Protein AF-A0A158GDB3-F1 (afdb_monomer)

Solvent-accessible surface area (backbone atoms only — not comparable to full-atom values): 8181 Å² total; per-residue (Å²): 125,55,72,68,55,48,50,52,51,50,52,52,53,42,51,51,45,22,71,73,69,77,44,74,64,45,67,48,63,45,78,92,50,57,81,59,100,52,47,65,63,50,39,55,74,70,61,34,50,30,38,42,38,53,65,95,45,72,92,57,68,46,61,42,63,49,73,63,46,73,59,68,85,54,88,93,49,65,64,82,79,27,77,59,75,72,44,80,46,47,74,46,89,36,30,33,49,43,33,50,79,86,78,46,66,58,63,46,51,44,67,42,95,91,44,94,85,46,48,29,77,57,59,65,68,61,54,50,51,52,45,50,65,74,71,110

pLDDT: mean 96.1, std 3.69, range [77.19, 98.56]

Structure (mmCIF, N/CA/C/O backbone):
data_AF-A0A158GDB3-F1
#
_entry.id   AF-A0A158GDB3-F1
#
loop_
_atom_site.group_PDB
_atom_site.id
_atom_site.type_symbol
_atom_site.label_atom_id
_atom_site.label_alt_id
_atom_site.label_comp_id
_atom_site.label_asym_id
_atom_site.label_entity_id
_atom_site.label_seq_id
_atom_site.pdbx_PDB_ins_code
_atom_site.Cartn_x
_atom_site.Cartn_y
_atom_site.Cartn_z
_atom_site.occupancy
_atom_site.B_iso_or_equiv
_atom_site.auth_seq_id
_atom_site.auth_comp_id
_atom_site.auth_asym_id
_atom_site.auth_atom_id
_atom_site.pdbx_PDB_model_num
ATOM 1 N N . MET A 1 1 ? 9.234 8.589 6.721 1.00 82.12 1 MET A N 1
ATOM 2 C CA . MET A 1 1 ? 8.706 9.278 7.918 1.00 82.12 1 MET A CA 1
ATOM 3 C C . MET A 1 1 ? 9.254 8.556 9.135 1.00 82.12 1 MET A C 1
ATOM 5 O O . MET A 1 1 ? 9.571 7.378 9.012 1.00 82.12 1 MET A O 1
ATOM 9 N N . THR A 1 2 ? 9.439 9.236 10.265 1.00 91.81 2 THR A N 1
ATOM 10 C CA . THR A 1 2 ? 9.683 8.535 11.536 1.00 91.81 2 THR A CA 1
ATOM 11 C C . THR A 1 2 ? 8.396 7.848 12.000 1.00 91.81 2 THR A C 1
ATOM 13 O O . THR A 1 2 ? 7.312 8.206 11.541 1.00 91.81 2 THR A O 1
ATOM 16 N N . SER A 1 3 ? 8.498 6.893 12.929 1.00 90.12 3 SER A N 1
ATOM 17 C CA . SER A 1 3 ? 7.315 6.224 13.491 1.00 90.12 3 SER A CA 1
ATOM 18 C C . SER A 1 3 ? 6.324 7.211 14.112 1.00 90.12 3 SER A C 1
ATOM 20 O O . SER A 1 3 ? 5.123 7.074 13.918 1.00 90.12 3 SER A O 1
ATOM 22 N N . GLU A 1 4 ? 6.820 8.226 14.823 1.00 94.62 4 GLU A N 1
ATOM 23 C CA . GLU A 1 4 ? 5.990 9.275 15.428 1.00 94.62 4 GLU A CA 1
ATOM 24 C C . GLU A 1 4 ? 5.270 10.116 14.366 1.00 94.62 4 GLU A C 1
ATOM 26 O O . GLU A 1 4 ? 4.080 10.391 14.490 1.00 94.62 4 GLU A O 1
ATOM 31 N N . GLN A 1 5 ? 5.973 10.492 13.291 1.00 95.44 5 GLN A N 1
ATOM 32 C CA . GLN A 1 5 ? 5.375 11.241 12.184 1.00 95.44 5 GLN A CA 1
ATOM 33 C C . GLN A 1 5 ? 4.280 10.434 11.486 1.00 95.44 5 GLN A C 1
ATOM 35 O O . GLN A 1 5 ? 3.225 10.978 11.173 1.00 95.44 5 GLN A O 1
ATOM 40 N N . GLU A 1 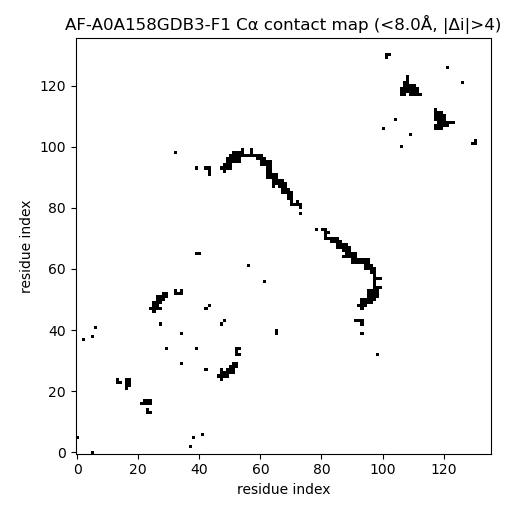6 ? 4.529 9.149 11.234 1.00 95.06 6 GLU A N 1
ATOM 41 C CA . GLU A 1 6 ? 3.559 8.266 10.591 1.00 95.06 6 GLU A CA 1
ATOM 42 C C . GLU A 1 6 ? 2.320 8.053 11.471 1.00 95.06 6 GLU A C 1
ATOM 44 O O . GLU A 1 6 ? 1.196 8.168 10.981 1.00 95.06 6 GLU A O 1
ATOM 49 N N . GLU A 1 7 ? 2.508 7.845 12.779 1.00 95.75 7 GLU A N 1
ATOM 50 C CA . GLU A 1 7 ? 1.405 7.737 13.737 1.00 95.75 7 GLU A CA 1
ATOM 51 C C . GLU A 1 7 ? 0.581 9.031 13.807 1.00 95.75 7 GLU A C 1
ATOM 53 O O . GLU A 1 7 ? -0.647 8.974 13.738 1.00 95.75 7 GLU A O 1
ATOM 58 N N . ALA A 1 8 ? 1.232 10.198 13.861 1.00 97.00 8 ALA A N 1
ATOM 59 C CA . ALA A 1 8 ? 0.547 11.490 13.896 1.00 97.00 8 ALA A CA 1
ATOM 60 C C . ALA A 1 8 ? -0.270 11.759 12.619 1.00 97.00 8 ALA A C 1
ATOM 62 O O . ALA A 1 8 ? -1.390 12.271 12.691 1.00 97.00 8 ALA A O 1
ATOM 63 N N . VAL A 1 9 ? 0.266 11.397 11.446 1.00 96.69 9 VAL A N 1
ATOM 64 C CA . VAL A 1 9 ? -0.463 11.485 10.171 1.00 96.69 9 VAL A CA 1
ATOM 65 C C . VAL A 1 9 ? -1.678 10.560 10.191 1.00 96.69 9 VAL A C 1
ATOM 67 O O . VAL A 1 9 ? -2.779 11.008 9.872 1.00 96.69 9 VAL A O 1
ATOM 70 N N . LEU A 1 10 ? -1.503 9.303 10.609 1.00 96.62 10 LEU A N 1
ATOM 71 C CA . LEU A 1 10 ? -2.589 8.328 10.682 1.00 96.62 10 LEU A CA 1
ATOM 72 C C . LEU A 1 10 ? -3.700 8.787 11.637 1.00 96.62 10 LEU A C 1
ATOM 74 O O . LEU A 1 10 ? -4.876 8.751 11.270 1.00 96.62 10 LEU A O 1
ATOM 78 N N . ASP A 1 11 ? -3.344 9.278 12.824 1.00 97.88 11 ASP A N 1
ATOM 79 C CA . ASP A 1 11 ? -4.307 9.796 13.799 1.00 97.88 11 ASP A CA 1
ATOM 80 C C . ASP A 1 11 ? -5.105 10.969 13.233 1.00 97.88 11 ASP A C 1
ATOM 82 O O . ASP A 1 11 ? -6.339 10.977 13.312 1.00 97.88 11 ASP A O 1
ATOM 86 N N . ARG A 1 12 ? -4.426 11.918 12.578 1.00 98.25 12 ARG A N 1
ATOM 87 C CA . ARG A 1 12 ? -5.091 13.062 11.955 1.00 98.25 12 ARG A CA 1
ATOM 88 C C . ARG A 1 12 ? -6.011 12.639 10.809 1.00 98.25 12 ARG A C 1
ATOM 90 O O . ARG A 1 12 ? -7.120 13.160 10.700 1.00 98.25 12 ARG A O 1
ATOM 97 N N . SER A 1 13 ? -5.592 11.697 9.965 1.00 98.06 13 SER A N 1
ATOM 98 C CA . SER A 1 13 ? -6.425 11.163 8.881 1.00 98.06 13 SER A CA 1
ATOM 99 C C . SER A 1 13 ? -7.68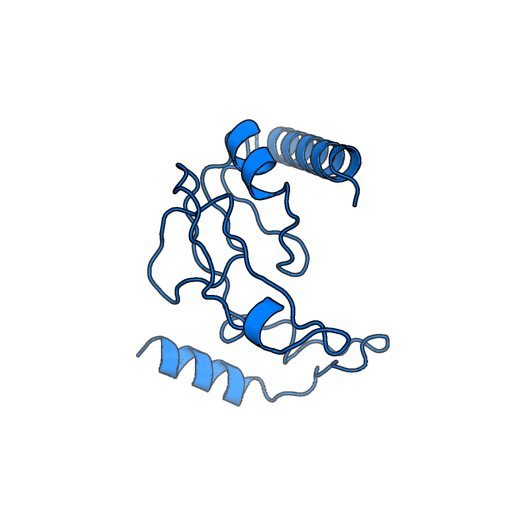6 10.489 9.416 1.00 98.06 13 SER A C 1
ATOM 101 O O . SER A 1 13 ? -8.780 10.720 8.900 1.00 98.06 13 SER A O 1
ATOM 103 N N . ILE A 1 14 ? -7.554 9.698 10.480 1.00 98.25 14 ILE A N 1
ATOM 104 C CA . ILE A 1 14 ? -8.689 9.025 11.103 1.00 98.25 14 ILE A CA 1
ATOM 105 C C . ILE A 1 14 ? -9.658 10.037 11.722 1.00 98.25 14 ILE A C 1
ATOM 107 O O . ILE A 1 14 ? -10.870 9.912 11.528 1.00 98.25 14 ILE A O 1
ATOM 111 N N . GLU A 1 15 ? -9.148 11.047 12.429 1.00 98.44 15 GLU A N 1
ATOM 112 C CA . GLU A 1 15 ? -9.959 12.129 12.993 1.00 98.44 15 GLU A CA 1
ATOM 113 C C . GLU A 1 15 ? -10.775 12.842 11.904 1.00 98.44 15 GLU A C 1
ATOM 115 O O . GLU A 1 15 ? -11.995 12.960 12.023 1.00 98.44 15 GLU A O 1
ATOM 120 N N . LEU A 1 16 ? -10.118 13.249 10.812 1.00 98.56 16 LEU A N 1
ATOM 121 C CA . LEU A 1 16 ? -10.744 13.966 9.700 1.00 98.56 16 LEU A CA 1
ATOM 122 C C . LEU A 1 16 ? -11.853 13.150 9.028 1.00 98.56 16 LEU A C 1
ATOM 124 O O . LEU A 1 16 ? -12.956 13.656 8.821 1.00 98.56 16 LEU A O 1
ATOM 128 N N . VAL A 1 17 ? -11.593 11.876 8.715 1.00 98.31 17 VAL A N 1
ATOM 129 C CA . VAL A 1 17 ? -12.603 11.001 8.095 1.00 98.31 17 VAL A CA 1
ATOM 130 C C . VAL A 1 17 ? -13.770 10.748 9.052 1.00 98.31 17 VAL A C 1
ATOM 132 O O . VAL A 1 17 ? -14.925 10.719 8.620 1.00 98.31 17 VAL A O 1
ATOM 135 N N . THR A 1 18 ? -13.492 10.622 10.353 1.00 98.31 18 THR A N 1
ATOM 136 C CA . THR A 1 18 ? -14.533 10.441 11.373 1.00 98.31 18 THR A CA 1
ATOM 137 C C . THR A 1 18 ? -15.431 11.669 11.480 1.00 98.31 18 THR A C 1
ATOM 139 O O . THR A 1 18 ? -16.650 11.520 11.489 1.00 98.31 18 THR A O 1
ATOM 142 N N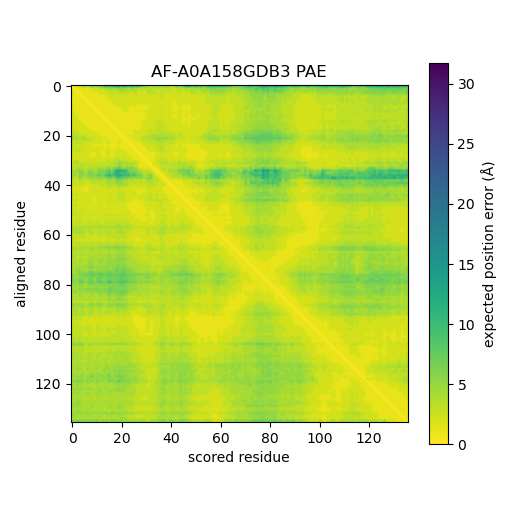 . GLN A 1 19 ? -14.859 12.877 11.507 1.00 98.50 19 GLN A N 1
ATOM 143 C CA . GLN A 1 19 ? -15.625 14.129 11.536 1.00 98.50 19 GLN A CA 1
ATOM 144 C C . GLN A 1 19 ? -16.475 14.312 10.275 1.00 98.50 19 GLN A C 1
ATOM 146 O O . GLN A 1 19 ? -17.628 14.722 10.370 1.00 98.50 19 GLN A O 1
ATOM 151 N N . LEU A 1 20 ? -15.926 13.975 9.104 1.00 98.38 20 LEU A N 1
ATOM 152 C CA . LEU A 1 20 ? -16.622 14.122 7.827 1.00 98.38 20 LEU A CA 1
ATOM 153 C C . LEU A 1 20 ? -17.785 13.133 7.665 1.00 98.38 20 LEU A C 1
ATOM 155 O O . LEU A 1 20 ? -18.858 13.510 7.202 1.00 98.38 20 LEU A O 1
ATOM 159 N N . SER A 1 21 ? -17.564 11.860 7.995 1.00 98.00 21 SER A N 1
ATOM 160 C CA . SER A 1 21 ? -18.508 10.774 7.687 1.00 98.00 21 SER A CA 1
ATOM 161 C C . SER A 1 21 ? -19.367 10.327 8.875 1.00 98.00 21 SER A C 1
ATOM 163 O O . SER A 1 21 ? -20.279 9.516 8.710 1.00 98.00 21 SER A O 1
ATOM 165 N N . GLY A 1 22 ? -19.060 10.803 10.086 1.00 98.12 22 GLY A N 1
ATOM 166 C CA . GLY A 1 22 ? -19.680 10.354 11.335 1.00 98.12 22 GLY A CA 1
ATOM 167 C C . GLY A 1 22 ? -19.269 8.941 11.771 1.00 98.12 22 GLY A C 1
ATOM 168 O O . GLY A 1 22 ? -19.827 8.414 12.733 1.00 98.12 22 GLY A O 1
ATOM 169 N N . ARG A 1 23 ? -18.326 8.294 11.071 1.00 97.69 23 ARG A N 1
ATOM 170 C CA . ARG A 1 23 ? -17.854 6.930 11.358 1.00 97.69 23 ARG A CA 1
ATOM 171 C C . ARG A 1 23 ? -16.340 6.830 11.197 1.00 97.69 23 ARG A C 1
ATOM 173 O O . ARG A 1 23 ? -15.755 7.449 10.316 1.00 97.69 23 ARG A O 1
ATOM 180 N N . ARG A 1 24 ? -15.700 6.006 12.027 1.00 97.56 24 ARG A N 1
ATOM 181 C CA . ARG A 1 24 ? -14.259 5.741 11.916 1.00 97.56 24 ARG A CA 1
ATOM 182 C C . ARG A 1 24 ? -13.961 4.962 10.620 1.00 97.56 24 ARG A C 1
ATOM 184 O O . ARG A 1 24 ? -14.689 4.004 10.338 1.00 97.56 24 ARG A O 1
ATOM 191 N N . PRO A 1 25 ? -12.918 5.320 9.843 1.00 98.00 25 PRO A N 1
ATOM 192 C CA . PRO A 1 25 ? -12.494 4.525 8.695 1.00 98.00 25 PRO A CA 1
ATOM 1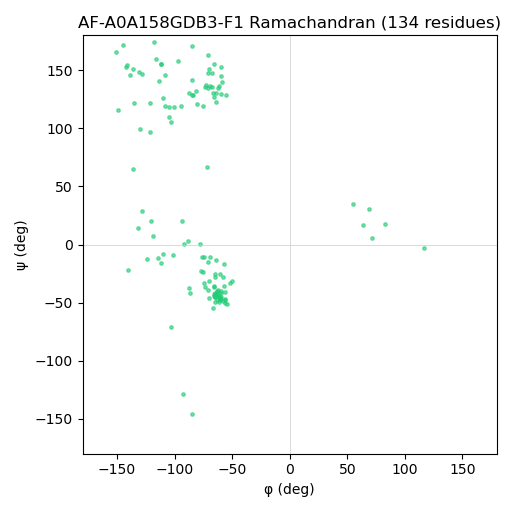93 C C . PRO A 1 25 ? -12.098 3.112 9.129 1.00 98.00 25 PRO A C 1
ATOM 195 O O . PRO A 1 25 ? -11.544 2.910 10.207 1.00 98.00 25 PRO A O 1
ATOM 198 N N . THR A 1 26 ? -12.393 2.138 8.272 1.00 98.00 26 THR A N 1
ATOM 199 C CA . THR A 1 26 ? -12.045 0.723 8.492 1.00 98.00 26 THR A CA 1
ATOM 200 C C . THR A 1 26 ? -10.981 0.213 7.530 1.00 98.00 26 THR A C 1
ATOM 202 O O . THR A 1 26 ? -10.392 -0.825 7.812 1.00 98.00 26 THR A O 1
ATOM 205 N N . GLY A 1 27 ? -10.739 0.939 6.438 1.00 97.81 27 GLY A N 1
ATOM 206 C CA . GLY A 1 27 ? -9.725 0.639 5.437 1.00 97.81 27 GLY A CA 1
ATOM 207 C C . GLY A 1 27 ? -8.602 1.665 5.443 1.00 97.81 27 GLY A C 1
ATOM 208 O O . GLY A 1 27 ? -8.814 2.821 5.825 1.00 97.81 27 GLY A O 1
ATOM 209 N N . TYR A 1 28 ? -7.433 1.241 4.981 1.00 98.12 28 TYR A N 1
ATOM 210 C CA . TYR A 1 28 ? -6.262 2.081 4.767 1.00 98.12 28 TYR A CA 1
ATOM 211 C C . TYR A 1 28 ? -5.608 1.751 3.418 1.00 98.12 28 TYR A C 1
ATOM 213 O O . TYR A 1 28 ? -5.723 0.634 2.928 1.00 98.12 28 TYR A O 1
ATOM 221 N N . VAL A 1 29 ? -4.961 2.751 2.816 1.00 97.88 29 VAL A N 1
ATOM 222 C CA . VAL A 1 29 ? -4.073 2.592 1.658 1.00 97.88 29 VAL A CA 1
ATOM 223 C C . VAL A 1 29 ? -2.831 3.429 1.931 1.00 97.88 29 VAL A C 1
ATOM 225 O O . VAL A 1 29 ? -2.928 4.647 2.121 1.00 97.88 29 VAL A O 1
ATOM 228 N N . ALA A 1 30 ? -1.666 2.793 1.939 1.00 96.50 30 ALA A N 1
ATOM 229 C CA . ALA A 1 30 ? -0.383 3.455 2.072 1.00 96.50 30 ALA A CA 1
ATOM 230 C C . ALA A 1 30 ? -0.139 4.339 0.840 1.00 96.50 30 ALA A C 1
ATOM 232 O O . ALA A 1 30 ? -0.208 3.856 -0.298 1.00 96.50 30 ALA A O 1
ATOM 233 N N . PRO A 1 31 ? 0.170 5.636 1.014 1.00 94.31 31 PRO A N 1
ATOM 234 C CA . PRO A 1 31 ? 0.514 6.493 -0.109 1.00 94.31 31 PRO A CA 1
ATOM 235 C C . PRO A 1 31 ? 1.679 5.897 -0.903 1.00 94.31 31 PRO A C 1
ATOM 237 O O . PRO A 1 31 ? 2.719 5.582 -0.331 1.00 94.31 31 PRO A O 1
ATOM 240 N N . ARG A 1 32 ? 1.506 5.771 -2.227 1.00 91.06 32 ARG A N 1
ATOM 241 C CA . ARG A 1 32 ? 2.476 5.139 -3.145 1.00 91.06 32 ARG A CA 1
ATOM 242 C C . ARG A 1 32 ? 2.726 3.642 -2.886 1.00 91.06 32 ARG A C 1
ATOM 244 O O . ARG A 1 32 ? 3.706 3.130 -3.412 1.00 91.06 32 ARG A O 1
ATOM 251 N N . TRP A 1 33 ? 1.848 2.966 -2.141 1.00 94.12 33 TRP A N 1
ATOM 252 C CA . TRP A 1 33 ? 1.953 1.541 -1.791 1.00 94.12 33 TRP A CA 1
ATOM 253 C C . TRP A 1 33 ? 3.274 1.167 -1.106 1.00 94.12 33 TRP A C 1
ATOM 255 O O . TRP A 1 33 ? 3.814 0.081 -1.295 1.00 94.12 33 TRP A O 1
ATOM 265 N N . GLU A 1 34 ? 3.798 2.082 -0.292 1.00 89.75 34 GLU A N 1
ATOM 266 C CA . GLU A 1 34 ? 5.029 1.875 0.468 1.00 89.75 34 GLU A CA 1
ATOM 267 C C . GLU A 1 34 ? 4.697 1.624 1.939 1.00 89.75 34 GLU A C 1
ATOM 269 O O . GLU A 1 34 ? 4.287 2.534 2.663 1.00 89.75 34 GLU A O 1
ATOM 274 N N . PHE A 1 35 ? 4.904 0.387 2.386 1.00 83.94 35 PHE A N 1
ATOM 275 C CA . PHE A 1 35 ? 4.854 0.032 3.801 1.00 83.94 35 PHE A CA 1
ATOM 276 C C . PHE A 1 35 ? 6.175 0.379 4.487 1.00 83.94 35 PHE A C 1
ATOM 278 O O . PHE A 1 35 ? 7.258 0.026 4.016 1.00 83.94 35 PHE A O 1
ATOM 285 N N . SER A 1 36 ? 6.092 1.036 5.640 1.00 84.06 36 SER A N 1
ATOM 286 C CA . SER A 1 36 ? 7.224 1.154 6.551 1.00 84.06 36 SER A CA 1
ATOM 287 C C . SER A 1 36 ? 7.306 -0.080 7.456 1.00 84.06 36 SER A C 1
ATOM 289 O O . SER A 1 36 ? 6.393 -0.906 7.517 1.00 84.06 36 SER A O 1
ATOM 291 N N . SER A 1 37 ? 8.401 -0.206 8.210 1.00 77.19 37 SER A N 1
ATOM 292 C CA . SER A 1 37 ? 8.544 -1.278 9.202 1.00 77.19 37 SER A CA 1
ATOM 293 C C . SER A 1 37 ? 7.530 -1.188 10.348 1.00 77.19 37 SER A C 1
ATOM 295 O O . SER A 1 37 ? 7.423 -2.142 11.107 1.00 77.19 37 SER A O 1
ATOM 297 N N . VAL A 1 38 ? 6.827 -0.057 10.501 1.00 83.94 38 VAL A N 1
ATOM 298 C CA . VAL A 1 38 ? 5.882 0.186 11.602 1.00 83.94 38 VAL A CA 1
ATOM 299 C C . VAL A 1 38 ? 4.430 0.331 11.143 1.00 83.94 38 VAL A C 1
ATOM 301 O O . VAL A 1 38 ? 3.536 0.287 11.984 1.00 83.94 38 VAL A O 1
ATOM 304 N N . THR A 1 39 ? 4.163 0.469 9.836 1.00 87.62 39 THR A N 1
ATOM 305 C CA . THR A 1 39 ? 2.809 0.727 9.312 1.00 87.62 39 THR A CA 1
ATOM 306 C C . THR A 1 39 ? 1.809 -0.321 9.791 1.00 87.62 39 THR A C 1
ATOM 308 O O . THR A 1 39 ? 0.787 0.037 10.365 1.00 87.62 39 THR A O 1
ATOM 311 N N . ASN A 1 40 ? 2.114 -1.615 9.640 1.00 86.38 40 ASN A N 1
ATOM 312 C CA . ASN A 1 40 ? 1.203 -2.691 10.048 1.00 86.38 40 ASN A CA 1
ATOM 313 C C . ASN A 1 40 ? 0.854 -2.611 11.546 1.00 86.38 40 ASN A C 1
ATOM 315 O O . ASN A 1 40 ? -0.321 -2.594 11.911 1.00 86.38 40 ASN A O 1
ATOM 319 N N . GLU A 1 41 ? 1.865 -2.469 12.407 1.00 86.44 41 GLU A N 1
ATOM 320 C CA . GLU A 1 41 ? 1.665 -2.358 13.856 1.00 86.44 41 GLU A CA 1
ATOM 321 C C . GLU A 1 41 ? 0.790 -1.153 14.215 1.00 86.44 41 GLU A C 1
ATOM 323 O O . GLU A 1 41 ? -0.095 -1.257 15.067 1.00 86.44 41 GLU A O 1
ATOM 328 N N . LEU A 1 42 ? 0.983 -0.021 13.529 1.00 92.31 42 LEU A N 1
ATOM 329 C CA . LEU A 1 42 ? 0.143 1.161 13.696 1.00 92.31 42 LEU A CA 1
ATOM 330 C C . LEU A 1 42 ? -1.299 0.900 13.243 1.00 92.31 42 LEU A C 1
ATOM 332 O O . LEU A 1 42 ? -2.224 1.245 13.974 1.00 92.31 42 LEU A O 1
ATOM 336 N N . LEU A 1 43 ? -1.522 0.262 12.093 1.00 94.44 43 LEU A N 1
ATOM 337 C CA . LEU A 1 43 ? -2.870 -0.049 11.601 1.00 94.44 43 LEU A CA 1
ATOM 338 C C . LEU A 1 43 ? -3.634 -0.955 12.572 1.00 94.44 43 LEU A C 1
ATOM 340 O O . LEU A 1 43 ? -4.774 -0.641 12.933 1.00 94.44 43 LEU A O 1
ATOM 344 N N . VAL A 1 44 ? -2.982 -2.010 13.069 1.00 91.69 44 VAL A N 1
ATOM 345 C CA . VAL A 1 44 ? -3.544 -2.910 14.085 1.00 91.69 44 VAL A CA 1
ATOM 346 C C . VAL A 1 44 ? -3.837 -2.142 15.378 1.00 91.69 44 VAL A C 1
ATOM 348 O O . VAL A 1 44 ? -4.963 -2.175 15.875 1.00 91.69 44 VAL A O 1
ATOM 351 N N . LYS A 1 45 ? -2.873 -1.360 15.889 1.00 92.12 45 LYS A N 1
ATOM 352 C CA . LYS A 1 45 ? -3.028 -0.536 17.105 1.00 92.12 45 LYS A CA 1
ATOM 353 C C . LYS A 1 45 ? -4.192 0.452 16.997 1.00 92.12 45 LYS A C 1
ATOM 355 O O . LYS A 1 45 ? -4.866 0.725 17.989 1.00 92.12 45 LYS A O 1
ATOM 360 N N . LYS A 1 46 ? -4.433 1.011 15.809 1.00 94.69 46 LYS A N 1
ATOM 361 C CA . LYS A 1 46 ? -5.513 1.977 15.554 1.00 94.69 46 LYS A CA 1
ATOM 362 C C . LYS A 1 46 ? -6.838 1.307 15.160 1.00 94.69 46 LYS A C 1
ATOM 364 O O . LYS A 1 46 ? -7.809 2.026 14.907 1.00 94.69 46 LYS A O 1
ATOM 369 N N . GLY A 1 47 ? -6.915 -0.024 15.144 1.00 94.69 47 GLY A N 1
ATOM 370 C CA . GLY A 1 47 ? -8.144 -0.771 14.867 1.00 94.69 47 GLY A CA 1
ATOM 371 C C . GLY A 1 47 ? -8.634 -0.650 13.422 1.00 94.69 47 GLY A C 1
ATOM 372 O O . GLY A 1 47 ? -9.844 -0.667 13.184 1.00 94.69 47 GLY A O 1
ATOM 373 N N . ILE A 1 48 ? -7.716 -0.473 12.467 1.00 97.56 48 ILE A N 1
ATOM 374 C CA . ILE A 1 48 ? -8.021 -0.591 11.038 1.00 97.56 48 ILE A CA 1
ATOM 375 C C . ILE A 1 48 ? -8.273 -2.068 10.726 1.00 97.56 48 ILE A C 1
ATOM 377 O O . ILE A 1 48 ? -7.556 -2.940 11.206 1.00 97.56 48 ILE A O 1
ATOM 381 N N . LYS A 1 49 ? -9.330 -2.351 9.959 1.00 97.88 49 LYS A N 1
ATOM 382 C CA . LYS A 1 49 ? -9.768 -3.723 9.668 1.00 97.88 49 LYS A CA 1
ATOM 383 C C . LYS A 1 49 ? -9.059 -4.313 8.459 1.00 97.88 49 LYS A C 1
ATOM 385 O O . LYS A 1 49 ? -8.788 -5.509 8.454 1.00 97.88 49 LYS A O 1
ATOM 390 N N . TYR A 1 50 ? -8.812 -3.493 7.439 1.00 98.25 50 TYR A N 1
ATOM 391 C CA . TYR A 1 50 ? -8.131 -3.942 6.235 1.00 98.25 50 TYR A CA 1
ATOM 392 C C . TYR A 1 50 ? -7.175 -2.898 5.656 1.00 98.25 50 TYR A C 1
ATOM 394 O O . TYR A 1 50 ? -7.377 -1.692 5.821 1.00 98.25 50 TYR A O 1
ATOM 402 N N . ASP A 1 51 ? -6.159 -3.388 4.957 1.00 98.00 51 ASP A N 1
ATOM 403 C CA . ASP A 1 51 ? -5.255 -2.620 4.103 1.00 98.00 51 ASP A CA 1
ATOM 404 C C . ASP A 1 51 ? -5.461 -2.993 2.623 1.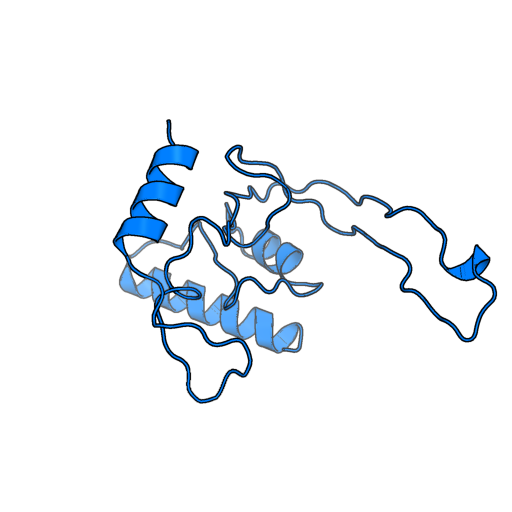00 98.00 51 ASP A C 1
ATOM 406 O O . ASP A 1 51 ? -5.997 -4.059 2.307 1.00 98.00 51 ASP A O 1
ATOM 410 N N . HIS A 1 52 ? -5.111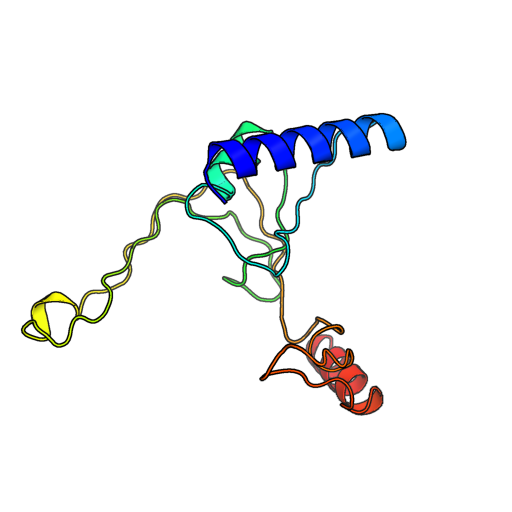 -2.068 1.729 1.00 98.19 52 HIS A N 1
ATOM 411 C CA . HIS A 1 52 ? -5.055 -2.273 0.281 1.00 98.19 52 HIS A CA 1
ATOM 412 C C . HIS A 1 52 ? -3.772 -1.649 -0.284 1.00 98.19 52 HIS A C 1
ATOM 414 O O . HIS A 1 52 ? -3.792 -0.653 -1.016 1.00 98.19 52 HIS A O 1
ATOM 420 N N . SER A 1 53 ? -2.633 -2.205 0.119 1.00 97.50 53 SER A N 1
ATOM 421 C CA . SER A 1 53 ? -1.305 -1.709 -0.261 1.00 97.50 53 SER A CA 1
ATOM 422 C C . SER A 1 53 ? -0.295 -2.814 -0.551 1.00 97.50 53 SER A C 1
ATOM 424 O O . SER A 1 53 ? 0.702 -2.564 -1.229 1.00 97.50 53 SER A O 1
ATOM 426 N N . LEU A 1 54 ? -0.510 -4.021 -0.031 1.00 97.06 54 LEU A N 1
ATOM 427 C CA . LEU A 1 54 ? 0.418 -5.139 -0.122 1.00 97.06 54 LEU A CA 1
ATOM 428 C C . LEU A 1 54 ? 0.061 -6.079 -1.276 1.00 97.06 54 LEU A C 1
ATOM 430 O O . LEU A 1 54 ? -1.074 -6.163 -1.734 1.00 97.06 54 LEU A O 1
ATOM 434 N N . MET A 1 55 ? 1.063 -6.837 -1.724 1.00 97.75 55 MET A N 1
ATOM 435 C CA . MET A 1 55 ? 0.998 -7.623 -2.964 1.00 97.75 55 MET A CA 1
ATOM 436 C C . MET A 1 55 ? 1.396 -9.093 -2.768 1.00 97.75 55 MET A C 1
ATOM 438 O O . MET A 1 55 ? 1.944 -9.715 -3.674 1.00 97.75 55 MET A O 1
ATOM 442 N N . HIS A 1 56 ? 1.193 -9.673 -1.576 1.00 97.12 56 HIS A N 1
ATOM 443 C CA . HIS A 1 56 ? 1.544 -11.085 -1.345 1.00 97.12 56 HIS A CA 1
ATOM 444 C C . HIS A 1 56 ? 0.617 -12.069 -2.077 1.00 97.12 56 HIS A C 1
ATOM 446 O O . HIS A 1 56 ? 0.941 -13.253 -2.160 1.00 97.12 56 HIS A O 1
ATOM 452 N N . ASN A 1 57 ? -0.532 -11.596 -2.560 1.00 97.94 57 ASN A N 1
ATOM 453 C CA . ASN A 1 57 ? -1.523 -12.373 -3.293 1.00 97.94 57 ASN A CA 1
ATOM 454 C C . ASN A 1 57 ? -2.166 -11.494 -4.378 1.00 97.94 57 ASN A C 1
ATOM 456 O O . ASN A 1 57 ? -1.913 -10.291 -4.406 1.00 97.94 57 ASN A O 1
ATOM 460 N N . ASP A 1 58 ? -2.976 -12.083 -5.254 1.00 96.88 58 ASP A N 1
ATOM 461 C CA . ASP A 1 58 ? -3.576 -11.408 -6.407 1.00 96.88 58 ASP A CA 1
ATOM 462 C C . ASP A 1 58 ? -5.061 -11.056 -6.195 1.00 96.88 58 ASP A C 1
ATOM 464 O O . ASP A 1 58 ? -5.408 -9.893 -6.005 1.00 96.88 58 ASP A O 1
ATOM 468 N N . PHE A 1 59 ? -5.937 -12.059 -6.183 1.00 97.81 59 PHE A N 1
ATOM 469 C CA . PHE A 1 59 ? -7.397 -11.937 -6.182 1.00 97.81 59 PHE A CA 1
ATOM 470 C C . PHE A 1 59 ? -8.040 -12.555 -4.934 1.00 97.81 59 PHE A C 1
ATOM 472 O O . PHE A 1 59 ? -9.263 -12.646 -4.836 1.00 97.81 59 PHE A O 1
ATOM 479 N N . HIS A 1 60 ? -7.223 -12.969 -3.962 1.00 98.19 60 HIS A N 1
ATOM 480 C CA . HIS A 1 60 ? -7.676 -13.549 -2.701 1.00 98.19 60 HIS A CA 1
ATOM 481 C C . HIS A 1 60 ? -7.171 -12.721 -1.513 1.00 98.19 60 HIS A C 1
ATOM 483 O O . HIS A 1 60 ? -5.954 -12.589 -1.342 1.00 98.19 60 HIS A O 1
ATOM 489 N N . PRO A 1 61 ? -8.076 -12.200 -0.662 1.00 98.31 61 PRO A N 1
ATOM 490 C CA . PRO A 1 61 ? -7.691 -11.572 0.594 1.00 98.31 61 PRO A CA 1
ATOM 491 C C . PRO A 1 61 ? -6.942 -12.537 1.518 1.00 98.31 61 PRO A C 1
ATOM 493 O O . PRO A 1 61 ? -7.159 -13.750 1.474 1.00 98.31 61 PRO A O 1
ATOM 496 N N . TYR A 1 62 ? -6.079 -12.002 2.378 1.00 98.25 62 TYR A N 1
ATOM 497 C CA . TYR A 1 62 ? -5.294 -12.791 3.334 1.00 98.25 62 TYR A CA 1
ATOM 498 C C . TYR A 1 62 ? -4.971 -11.989 4.597 1.00 98.25 62 TYR A C 1
ATOM 500 O O . TYR A 1 62 ? -5.108 -10.771 4.616 1.00 98.25 62 TYR A O 1
ATOM 508 N N . TYR A 1 63 ? -4.527 -12.666 5.654 1.00 97.56 63 TYR A N 1
ATOM 509 C CA . TYR A 1 63 ? -4.061 -12.018 6.880 1.00 97.56 63 TYR A CA 1
ATOM 510 C C . TYR A 1 63 ? -2.594 -11.609 6.759 1.00 97.56 63 TYR A C 1
ATOM 512 O O . TYR A 1 63 ? -1.737 -12.409 6.372 1.00 97.56 63 TYR A O 1
ATOM 520 N N . VAL A 1 64 ? -2.288 -10.350 7.065 1.00 95.81 64 VAL A N 1
ATOM 521 C CA . VAL A 1 64 ? -0.938 -9.812 6.879 1.00 95.81 64 VAL A CA 1
ATOM 522 C C . VAL A 1 64 ? 0.006 -10.356 7.948 1.00 95.81 64 VAL A C 1
ATOM 524 O O . VAL A 1 64 ? -0.312 -10.350 9.135 1.00 95.81 64 VAL A O 1
ATOM 527 N N . ARG A 1 65 ? 1.212 -10.774 7.545 1.00 93.06 65 ARG A N 1
ATOM 528 C CA . ARG A 1 65 ? 2.286 -11.097 8.493 1.00 93.06 65 ARG A CA 1
ATOM 529 C C . ARG A 1 65 ? 3.076 -9.860 8.912 1.00 93.06 65 ARG A C 1
ATOM 531 O O . ARG A 1 65 ? 3.407 -9.015 8.083 1.00 93.06 65 ARG A O 1
ATOM 538 N N . VAL A 1 66 ? 3.453 -9.803 10.185 1.00 90.56 66 VAL A N 1
ATOM 539 C CA . VAL A 1 66 ? 4.446 -8.869 10.735 1.00 90.56 66 VAL A CA 1
ATOM 540 C C . VAL A 1 66 ? 5.732 -9.600 11.084 1.00 90.56 66 VAL A C 1
ATOM 542 O O . VAL A 1 66 ? 5.705 -10.747 11.527 1.00 90.56 66 VAL A O 1
ATOM 545 N N . GLY A 1 67 ? 6.870 -8.927 10.914 1.00 89.50 67 GLY A N 1
ATOM 546 C CA . GLY A 1 67 ? 8.179 -9.479 11.275 1.00 89.50 67 GLY A CA 1
ATOM 547 C C . GLY A 1 67 ? 8.803 -10.405 10.227 1.00 89.50 67 GLY A C 1
ATOM 548 O O . GLY A 1 67 ? 9.727 -11.146 10.558 1.00 89.50 67 GLY A O 1
ATOM 549 N N . ASP A 1 68 ? 8.335 -10.368 8.974 1.00 92.94 68 ASP A N 1
ATOM 550 C CA . ASP A 1 68 ? 9.066 -10.978 7.858 1.00 92.94 68 ASP A CA 1
ATOM 551 C C . ASP A 1 68 ? 10.456 -10.309 7.748 1.00 92.94 68 ASP A C 1
ATOM 553 O O . ASP A 1 68 ? 10.575 -9.082 7.728 1.00 92.94 68 ASP A O 1
ATOM 557 N N . THR A 1 69 ? 11.528 -11.106 7.690 1.00 94.81 69 THR A N 1
ATOM 558 C CA . THR A 1 69 ? 12.910 -10.600 7.602 1.00 94.81 69 THR A CA 1
ATOM 559 C C . THR A 1 69 ? 13.697 -11.283 6.492 1.00 94.81 69 THR A C 1
ATOM 561 O O . THR A 1 69 ? 13.497 -12.456 6.175 1.00 94.81 69 THR A O 1
ATOM 564 N N . TRP A 1 70 ? 14.632 -10.546 5.894 1.00 96.75 70 TRP A N 1
ATOM 565 C CA . TRP A 1 70 ? 15.520 -11.056 4.852 1.00 96.75 70 TRP A CA 1
ATOM 566 C C . TRP A 1 70 ? 16.933 -10.504 5.012 1.00 96.75 70 TRP A C 1
ATOM 568 O O . TRP A 1 70 ? 17.155 -9.427 5.568 1.00 96.75 70 TRP A O 1
ATOM 578 N N . THR A 1 71 ? 17.909 -11.251 4.500 1.00 97.88 71 THR A N 1
ATOM 579 C CA . THR A 1 71 ? 19.306 -10.810 4.491 1.00 97.88 71 THR A CA 1
ATOM 580 C C . THR A 1 71 ? 19.607 -10.133 3.160 1.00 97.88 71 THR A C 1
ATOM 582 O O . THR A 1 71 ? 19.481 -10.749 2.105 1.00 97.88 71 THR A O 1
ATOM 585 N N . LYS A 1 72 ? 19.990 -8.853 3.197 1.00 97.81 72 LYS A N 1
ATOM 586 C CA . LYS A 1 72 ? 20.397 -8.115 1.994 1.00 97.81 72 LYS A CA 1
ATOM 587 C C . LYS A 1 72 ? 21.748 -8.625 1.491 1.00 97.81 72 LYS A C 1
ATOM 589 O O . LYS A 1 72 ? 22.604 -9.011 2.286 1.00 97.81 72 LYS A O 1
ATOM 594 N N . ILE A 1 73 ? 21.935 -8.581 0.174 1.00 98.25 73 ILE A N 1
ATOM 595 C CA . ILE A 1 73 ? 23.218 -8.893 -0.458 1.00 98.25 73 ILE A CA 1
ATOM 596 C C . ILE A 1 73 ? 24.254 -7.864 -0.005 1.00 98.25 73 ILE A C 1
ATOM 598 O O . ILE A 1 73 ? 24.022 -6.658 -0.074 1.00 98.25 73 ILE A O 1
ATOM 602 N N . ASP A 1 74 ? 25.401 -8.363 0.441 1.00 97.75 74 ASP A N 1
ATOM 603 C CA . ASP A 1 74 ? 26.553 -7.562 0.836 1.00 97.75 74 ASP A CA 1
ATOM 604 C C . ASP A 1 74 ? 27.789 -8.127 0.132 1.00 97.75 74 ASP A C 1
ATOM 606 O O . ASP A 1 74 ? 28.349 -9.145 0.546 1.00 97.75 74 ASP A O 1
ATOM 610 N N . TYR A 1 75 ? 28.186 -7.481 -0.968 1.00 98.12 75 TYR A N 1
ATOM 611 C CA . TYR A 1 75 ? 29.308 -7.916 -1.807 1.00 98.12 75 TYR A CA 1
ATOM 612 C C . TYR A 1 75 ? 30.676 -7.768 -1.131 1.00 98.12 75 TYR A C 1
ATOM 614 O O . TYR A 1 75 ? 31.659 -8.298 -1.640 1.00 98.12 75 TYR A O 1
ATOM 622 N N . SER A 1 76 ? 30.755 -7.089 0.018 1.00 98.31 76 SER A N 1
ATOM 623 C CA . SER A 1 76 ? 31.986 -7.042 0.815 1.00 98.31 76 SER A CA 1
ATOM 624 C C . SER A 1 76 ? 32.235 -8.334 1.607 1.00 98.31 76 SER A C 1
ATOM 626 O O . SER A 1 76 ? 33.315 -8.519 2.167 1.00 98.31 76 SER A O 1
ATOM 628 N N . LYS A 1 77 ? 31.248 -9.240 1.664 1.00 98.00 77 LYS A N 1
ATOM 629 C CA . LYS A 1 77 ? 31.286 -10.486 2.438 1.00 98.00 77 LYS A CA 1
ATOM 630 C C . LYS A 1 77 ? 31.214 -11.711 1.532 1.00 98.00 77 LYS A C 1
ATOM 632 O O . LYS A 1 77 ? 30.729 -11.659 0.405 1.00 98.00 77 LYS A O 1
ATOM 637 N N . HIS A 1 78 ? 31.647 -12.852 2.065 1.00 98.19 78 HIS A N 1
ATOM 638 C CA . HIS A 1 78 ? 31.474 -14.144 1.403 1.00 98.19 78 HIS A CA 1
ATOM 639 C C . HIS A 1 78 ? 29.973 -14.432 1.153 1.00 98.19 78 HIS A C 1
ATOM 641 O O . HIS A 1 78 ? 29.175 -14.184 2.062 1.00 98.19 78 HIS A O 1
ATOM 647 N N . PRO A 1 79 ? 29.562 -15.005 -0.001 1.00 97.62 79 PRO A N 1
ATOM 648 C CA . PRO A 1 79 ? 28.149 -15.227 -0.342 1.00 97.62 79 PRO A CA 1
ATOM 649 C C . PRO A 1 79 ? 27.322 -15.961 0.721 1.00 97.62 79 PRO A C 1
ATOM 651 O O . PRO A 1 79 ? 26.160 -15.631 0.950 1.00 97.62 79 PRO A O 1
ATOM 654 N N . GLY A 1 80 ? 27.942 -16.889 1.459 1.00 97.69 80 GLY A N 1
ATOM 655 C CA . GLY A 1 80 ? 27.304 -17.583 2.588 1.00 97.69 80 GLY A CA 1
ATOM 656 C C . GLY A 1 80 ? 26.771 -16.663 3.702 1.00 97.69 80 GLY A C 1
ATOM 657 O O . GLY A 1 80 ? 25.939 -17.088 4.500 1.00 97.69 80 GLY A O 1
ATOM 658 N N . ALA A 1 81 ? 27.199 -15.396 3.757 1.00 97.25 81 ALA A N 1
ATOM 659 C CA . ALA A 1 81 ? 26.664 -14.408 4.689 1.00 97.25 81 ALA A CA 1
ATOM 660 C C . ALA A 1 81 ? 25.225 -13.976 4.349 1.00 97.25 81 ALA A C 1
ATOM 662 O O . ALA A 1 81 ? 24.468 -13.672 5.272 1.00 97.25 81 ALA A O 1
ATOM 663 N N . TRP A 1 82 ? 24.845 -13.970 3.064 1.00 98.06 82 TRP A N 1
ATOM 664 C CA . TRP A 1 82 ? 23.554 -13.454 2.583 1.00 98.06 82 TRP A CA 1
ATOM 665 C C . TRP A 1 82 ? 22.713 -14.452 1.778 1.00 98.06 82 TRP A C 1
ATOM 667 O O . TRP A 1 82 ? 21.524 -14.208 1.599 1.00 98.06 82 TRP A O 1
ATOM 677 N N . MET A 1 83 ? 23.266 -15.592 1.349 1.00 98.00 83 MET A N 1
ATOM 678 C CA . MET A 1 83 ? 22.515 -16.692 0.722 1.00 98.00 83 MET A CA 1
ATOM 679 C C . MET A 1 83 ? 21.638 -17.439 1.745 1.00 98.00 83 MET A C 1
ATOM 681 O O . MET A 1 83 ? 21.886 -18.595 2.085 1.00 98.00 83 MET A O 1
ATOM 685 N N . LYS A 1 84 ? 20.624 -16.754 2.275 1.00 97.69 84 LYS A N 1
ATOM 686 C CA . LYS A 1 84 ? 19.682 -17.256 3.279 1.00 97.69 84 LYS A CA 1
ATOM 687 C C . LYS A 1 84 ? 18.256 -17.023 2.799 1.00 97.69 84 LYS A C 1
ATOM 689 O O . LYS A 1 84 ? 17.977 -16.031 2.130 1.00 97.69 84 LYS A O 1
ATOM 694 N N . ALA A 1 85 ? 17.358 -17.933 3.156 1.00 97.69 85 ALA A N 1
ATOM 695 C CA . ALA A 1 85 ? 15.941 -17.768 2.870 1.00 97.69 85 ALA A CA 1
ATOM 696 C C . ALA A 1 85 ? 15.349 -16.578 3.648 1.00 97.69 85 ALA A C 1
ATOM 698 O O . ALA A 1 85 ? 15.845 -16.210 4.716 1.00 97.69 85 ALA A O 1
ATOM 699 N N . LEU A 1 86 ? 14.259 -16.016 3.120 1.00 97.81 86 LEU A N 1
ATOM 700 C CA . LEU A 1 86 ? 13.380 -15.132 3.881 1.00 97.81 86 LEU A CA 1
ATOM 701 C C . LEU A 1 86 ? 12.786 -15.907 5.062 1.00 97.81 86 LEU A C 1
ATOM 703 O O . LEU A 1 86 ? 12.341 -17.048 4.908 1.00 97.81 86 LEU A O 1
ATOM 707 N N . VAL A 1 87 ? 12.761 -15.274 6.230 1.00 97.88 87 VAL A N 1
ATOM 708 C CA . VAL A 1 87 ? 12.139 -15.817 7.437 1.00 97.88 87 VAL A CA 1
ATOM 709 C C . VAL A 1 87 ? 10.774 -15.162 7.586 1.00 97.88 87 VAL A C 1
ATOM 711 O O . VAL A 1 87 ? 10.687 -13.941 7.703 1.00 97.88 87 VAL A O 1
ATOM 714 N N . ARG A 1 88 ? 9.715 -15.977 7.544 1.00 96.69 88 ARG A N 1
ATOM 715 C CA . ARG A 1 88 ? 8.338 -15.511 7.740 1.00 96.69 88 ARG A CA 1
ATOM 716 C C . ARG A 1 88 ? 8.109 -15.175 9.212 1.00 96.69 88 ARG A C 1
ATOM 718 O O . ARG A 1 88 ? 8.542 -15.925 10.086 1.00 96.69 88 ARG A O 1
ATOM 725 N N . GLY A 1 89 ? 7.434 -14.063 9.452 1.00 93.94 89 GLY A N 1
ATOM 726 C CA . GLY A 1 89 ? 6.973 -13.625 10.756 1.00 93.94 89 GLY A CA 1
ATOM 727 C C . GLY A 1 89 ? 5.631 -14.252 11.134 1.00 93.94 89 GLY A C 1
ATOM 728 O O . GLY A 1 89 ? 5.358 -15.403 10.792 1.00 93.94 89 GLY A O 1
ATOM 729 N N . GLN A 1 90 ? 4.803 -13.503 11.859 1.00 94.75 90 GLN A N 1
ATOM 730 C CA . GLN A 1 90 ? 3.536 -13.974 12.430 1.00 94.75 90 GLN A CA 1
ATOM 731 C C . GLN A 1 90 ? 2.347 -13.266 11.785 1.00 94.75 90 GLN A C 1
ATOM 733 O O . GLN A 1 90 ? 2.424 -12.068 11.528 1.00 94.75 90 GLN A O 1
ATOM 738 N N . GLU A 1 91 ? 1.261 -13.992 11.527 1.00 95.88 91 GLU A N 1
ATOM 739 C CA . GLU A 1 91 ? 0.009 -13.410 11.026 1.00 95.88 91 GLU A CA 1
ATOM 740 C C . GLU A 1 91 ? -0.653 -12.509 12.079 1.00 95.88 91 GLU A C 1
ATOM 742 O O . GLU A 1 91 ? -0.539 -12.748 13.283 1.00 95.88 91 GLU A O 1
ATOM 747 N N . THR A 1 92 ? -1.335 -11.462 11.614 1.00 94.94 92 THR A N 1
ATOM 748 C CA . THR A 1 92 ? -2.145 -10.550 12.431 1.00 94.94 92 THR A CA 1
ATOM 749 C C . THR A 1 92 ? -3.610 -10.602 12.005 1.00 94.94 92 THR A C 1
ATOM 751 O O . THR A 1 92 ? -3.953 -11.211 10.997 1.00 94.94 92 THR A O 1
ATOM 754 N N . ASP A 1 93 ? -4.485 -9.908 12.734 1.00 95.31 93 ASP A N 1
ATOM 755 C CA . ASP A 1 93 ? -5.901 -9.782 12.364 1.00 95.31 93 ASP A CA 1
ATOM 756 C C . ASP A 1 93 ? -6.156 -8.754 11.238 1.00 95.31 93 ASP A C 1
ATOM 758 O O . ASP A 1 93 ? -7.307 -8.534 10.853 1.00 95.31 93 ASP A O 1
ATOM 762 N N . LEU A 1 94 ? -5.111 -8.102 10.708 1.00 97.31 94 LEU A N 1
ATOM 763 C CA . LEU A 1 94 ? -5.240 -7.162 9.594 1.00 97.31 94 LEU A CA 1
ATOM 764 C C . LEU A 1 94 ? -5.446 -7.937 8.290 1.00 97.31 94 LEU A C 1
ATOM 766 O O . LEU A 1 94 ? -4.577 -8.703 7.871 1.00 97.31 94 LEU A O 1
ATOM 770 N N . VAL A 1 95 ? -6.580 -7.705 7.633 1.00 98.31 95 VAL A N 1
ATOM 771 C CA . VAL A 1 95 ? -6.870 -8.292 6.322 1.00 98.31 95 VAL A CA 1
ATOM 772 C C . VAL A 1 95 ? -6.237 -7.439 5.228 1.00 98.31 95 VAL A C 1
ATOM 774 O O . VAL A 1 95 ? -6.482 -6.242 5.161 1.00 98.31 95 VAL A O 1
ATOM 777 N N . GLU A 1 96 ? -5.482 -8.045 4.326 1.00 98.31 96 GLU A N 1
ATOM 778 C CA . GLU A 1 96 ? -5.126 -7.417 3.060 1.00 98.31 96 GLU A CA 1
ATOM 779 C C . GLU A 1 96 ? -6.196 -7.706 2.011 1.00 98.31 96 GLU A C 1
ATOM 781 O O . GLU A 1 96 ? -6.537 -8.866 1.764 1.00 98.31 96 GLU A O 1
ATOM 786 N N . ILE A 1 97 ? -6.658 -6.658 1.334 1.00 98.50 97 ILE A N 1
ATOM 787 C CA . ILE A 1 97 ? -7.308 -6.752 0.028 1.00 98.50 97 ILE A CA 1
ATOM 788 C C . ILE A 1 97 ? -6.258 -6.310 -0.995 1.00 98.50 97 ILE A C 1
ATOM 790 O O . ILE A 1 97 ? -5.995 -5.116 -1.061 1.00 98.50 97 ILE A O 1
ATOM 794 N N . PRO A 1 98 ? -5.633 -7.209 -1.774 1.00 98.25 98 PRO A N 1
ATOM 795 C CA . PRO A 1 98 ? -4.333 -6.914 -2.374 1.00 98.25 98 PRO A CA 1
ATOM 796 C C . PRO A 1 98 ? -4.342 -5.733 -3.344 1.00 98.25 98 PRO A C 1
ATOM 798 O O . PRO A 1 98 ? -5.214 -5.622 -4.211 1.00 98.25 98 PRO A O 1
ATOM 801 N N . ALA A 1 99 ? -3.343 -4.863 -3.217 1.00 98.00 99 ALA A N 1
ATOM 802 C CA . ALA A 1 99 ? -3.000 -3.914 -4.266 1.00 98.00 99 ALA A CA 1
ATOM 803 C C . ALA A 1 99 ? -2.391 -4.648 -5.467 1.00 98.00 99 ALA A C 1
ATOM 805 O O . ALA A 1 99 ? -1.746 -5.688 -5.326 1.00 98.00 99 ALA A O 1
ATOM 806 N N . ASN A 1 100 ? -2.565 -4.097 -6.668 1.00 98.00 100 ASN A N 1
ATOM 807 C CA . ASN A 1 100 ? -2.038 -4.711 -7.880 1.00 98.00 100 ASN A CA 1
ATOM 808 C C . ASN A 1 100 ? -1.687 -3.642 -8.923 1.00 98.00 100 ASN A C 1
ATOM 810 O O . ASN A 1 100 ? -2.570 -2.959 -9.439 1.00 98.00 100 ASN A O 1
ATOM 814 N N . TRP A 1 101 ? -0.402 -3.519 -9.278 1.00 97.94 101 TRP A N 1
ATOM 815 C CA . TRP A 1 101 ? 0.058 -2.571 -10.306 1.00 97.94 101 TRP A CA 1
ATOM 816 C C . TRP A 1 101 ? -0.564 -2.831 -11.684 1.00 97.94 101 TRP A C 1
ATOM 818 O O . TRP A 1 101 ? -0.698 -1.899 -12.474 1.00 97.94 101 TRP A O 1
ATOM 828 N N . TYR A 1 102 ? -0.986 -4.067 -11.972 1.00 97.38 102 TYR A N 1
ATOM 829 C CA . TYR A 1 102 ? -1.703 -4.406 -13.203 1.00 97.38 102 TYR A CA 1
ATOM 830 C C . TYR A 1 102 ? -3.157 -3.927 -13.207 1.00 97.38 102 TYR A C 1
ATOM 832 O O . TYR A 1 102 ? -3.787 -3.963 -14.261 1.00 97.38 102 TYR A O 1
ATOM 840 N N . LEU A 1 103 ? -3.680 -3.467 -12.067 1.00 97.38 103 LEU A N 1
ATOM 841 C CA . LEU A 1 103 ? -5.028 -2.921 -11.885 1.00 97.38 103 LEU A CA 1
ATOM 842 C C . LEU A 1 103 ? -5.007 -1.467 -11.369 1.00 97.38 103 LEU A C 1
ATOM 844 O O . LEU A 1 103 ? -6.004 -0.982 -10.841 1.00 97.38 103 LEU A O 1
ATOM 848 N N . ASP A 1 104 ? -3.890 -0.753 -11.548 1.00 97.56 104 ASP A N 1
ATOM 849 C CA . ASP A 1 104 ? -3.774 0.678 -11.250 1.00 97.56 104 ASP A CA 1
ATOM 850 C C . ASP A 1 104 ? -3.650 1.499 -12.537 1.00 97.56 104 ASP A C 1
ATOM 852 O O . ASP A 1 104 ? -2.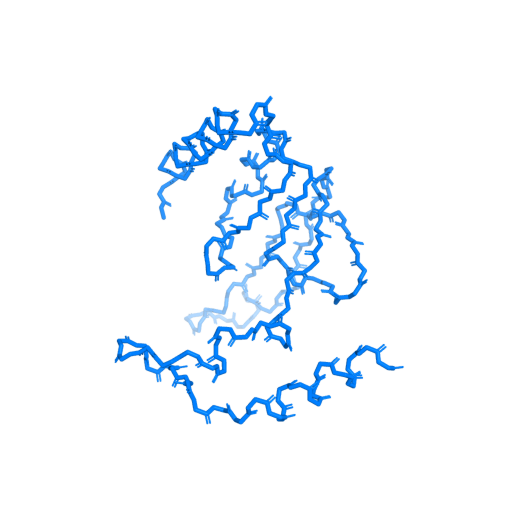776 1.280 -13.378 1.00 97.56 104 ASP A O 1
ATOM 856 N N . GLY A 1 105 ? -4.532 2.485 -12.688 1.00 95.44 105 GLY A N 1
ATOM 857 C CA . GLY A 1 105 ? -4.517 3.385 -13.832 1.00 95.44 105 GLY A CA 1
ATOM 858 C C . GLY A 1 105 ? -3.442 4.472 -13.764 1.00 95.44 105 GLY A C 1
ATOM 859 O O . GLY A 1 105 ? -3.063 5.006 -14.809 1.00 95.44 105 GLY A O 1
ATOM 860 N N . LEU A 1 106 ? -2.937 4.823 -12.575 1.00 97.62 106 LEU A N 1
ATOM 861 C CA . LEU A 1 106 ? -2.057 5.981 -12.402 1.00 97.62 106 LEU A CA 1
ATOM 862 C C . LEU A 1 106 ? -0.702 5.804 -13.109 1.00 97.62 106 LEU A C 1
ATOM 864 O O . LEU A 1 106 ? -0.378 6.669 -13.928 1.00 97.62 106 LEU A O 1
ATOM 868 N N . PRO A 1 107 ? 0.090 4.736 -12.879 1.00 97.62 107 PRO A N 1
ATOM 869 C CA . PRO A 1 107 ? 1.385 4.576 -13.530 1.00 97.62 107 PRO A CA 1
ATOM 870 C C . PRO A 1 107 ? 1.333 4.601 -15.064 1.00 97.62 107 PRO A C 1
ATOM 872 O O . PRO A 1 107 ? 2.128 5.350 -15.633 1.00 97.62 107 PRO A O 1
ATOM 875 N N . PRO A 1 108 ? 0.436 3.865 -15.761 1.00 97.75 108 PRO A N 1
ATOM 876 C CA . PRO A 1 108 ? 0.432 3.849 -17.225 1.00 97.75 108 PRO A CA 1
ATOM 877 C C . PRO A 1 108 ? -0.126 5.135 -17.857 1.00 97.75 108 PRO A C 1
ATOM 879 O O . PRO A 1 108 ? 0.340 5.535 -18.931 1.00 97.75 108 PRO A O 1
ATOM 882 N N . MET A 1 109 ? -1.100 5.795 -17.217 1.00 97.75 109 MET A N 1
ATOM 883 C CA . MET A 1 109 ? -1.892 6.864 -17.848 1.00 97.75 109 MET A CA 1
ATOM 884 C C . MET A 1 109 ? -1.615 8.277 -17.318 1.00 97.75 109 MET A C 1
ATOM 886 O O . MET A 1 109 ? -2.065 9.243 -17.930 1.00 97.75 109 MET A O 1
ATOM 890 N N . MET A 1 110 ? -0.839 8.450 -16.242 1.00 98.00 110 MET A N 1
ATOM 891 C CA . MET A 1 110 ? -0.488 9.778 -15.722 1.00 98.00 110 MET A CA 1
ATOM 892 C C . MET A 1 110 ? 0.957 10.178 -16.050 1.00 98.00 110 MET A C 1
ATOM 894 O O . MET A 1 110 ? 1.910 9.565 -15.574 1.00 98.00 110 MET A O 1
ATOM 898 N N . PHE A 1 111 ? 1.135 11.261 -16.816 1.00 98.06 111 PHE A N 1
ATOM 899 C CA . PHE A 1 111 ? 2.462 11.828 -17.077 1.00 98.06 111 PHE A CA 1
ATOM 900 C C . PHE A 1 111 ? 2.950 12.699 -15.908 1.00 98.06 111 PHE A C 1
ATOM 902 O O . PHE A 1 111 ? 2.342 13.712 -15.561 1.00 98.06 111 PHE A O 1
ATOM 909 N N . ILE A 1 112 ? 4.097 12.339 -15.331 1.00 98.00 112 ILE A N 1
ATOM 910 C CA . ILE A 1 112 ? 4.726 12.979 -14.174 1.00 98.00 112 ILE A CA 1
ATOM 911 C C . ILE A 1 112 ? 6.130 13.459 -14.567 1.00 98.00 112 ILE A C 1
ATOM 913 O O . ILE A 1 112 ? 7.110 12.727 -14.471 1.00 98.00 112 ILE A O 1
ATOM 917 N N . LYS A 1 113 ? 6.253 14.746 -14.926 1.00 97.88 113 LYS A N 1
ATOM 918 C CA . LYS A 1 113 ? 7.511 15.379 -15.393 1.00 97.88 113 LYS A CA 1
ATOM 919 C C . LYS A 1 113 ? 8.739 15.138 -14.504 1.00 97.88 113 LYS A C 1
ATOM 921 O O . LYS A 1 113 ? 9.860 15.154 -14.995 1.00 97.88 113 LYS A O 1
ATOM 926 N N . LYS A 1 114 ? 8.537 14.996 -13.191 1.00 98.00 114 LYS A N 1
ATOM 927 C CA . LYS A 1 114 ? 9.611 14.826 -12.198 1.00 98.00 114 LYS A CA 1
ATOM 928 C C . LYS A 1 114 ? 9.954 13.360 -11.902 1.00 98.00 114 LYS A C 1
ATOM 930 O O . LYS A 1 114 ? 10.801 13.117 -11.050 1.00 98.00 114 LYS A O 1
ATOM 935 N N . SER A 1 115 ? 9.296 12.395 -12.546 1.00 97.25 115 SER A N 1
ATOM 936 C CA . SER A 1 115 ? 9.568 10.972 -12.345 1.00 97.25 115 SER A CA 1
ATOM 937 C C . SER A 1 115 ? 10.268 10.392 -13.578 1.00 97.25 115 SER A C 1
ATOM 939 O O . SER A 1 115 ? 9.680 10.415 -14.658 1.00 97.25 115 SER A O 1
ATOM 941 N N . PRO A 1 116 ? 11.497 9.858 -13.451 1.00 97.38 116 PRO A N 1
ATOM 942 C CA . PRO A 1 116 ? 12.207 9.266 -14.587 1.00 97.38 116 PRO A CA 1
ATOM 943 C C . PRO A 1 116 ? 11.513 8.009 -15.135 1.00 97.38 116 PRO A C 1
ATOM 945 O O . PRO A 1 116 ? 11.636 7.725 -16.319 1.00 97.38 116 PRO A O 1
ATOM 948 N N . ASN A 1 117 ? 10.739 7.305 -14.303 1.00 97.19 117 ASN A N 1
ATOM 949 C CA . ASN A 1 117 ? 9.933 6.144 -14.703 1.00 97.19 117 ASN A CA 1
ATOM 950 C C . ASN A 1 117 ? 8.486 6.530 -15.061 1.00 97.19 117 ASN A C 1
ATOM 952 O O . ASN A 1 117 ? 7.583 5.699 -14.985 1.00 97.19 117 ASN A O 1
ATOM 956 N N . SER A 1 118 ? 8.229 7.800 -15.385 1.00 96.75 118 SER A N 1
ATOM 957 C CA . SER A 1 118 ? 6.896 8.225 -15.802 1.00 96.75 118 SER A CA 1
ATOM 958 C C . SER A 1 118 ? 6.519 7.595 -17.138 1.00 96.75 118 SER A C 1
ATOM 960 O O . SER A 1 118 ? 7.233 7.764 -18.125 1.00 96.75 118 SER A O 1
ATOM 962 N N . HIS A 1 119 ? 5.330 6.997 -17.196 1.00 96.94 119 HIS A N 1
ATOM 963 C CA . HIS A 1 119 ? 4.608 6.808 -18.451 1.00 96.94 119 HIS A CA 1
ATOM 964 C C . HIS A 1 119 ? 3.653 7.992 -18.652 1.00 96.94 119 HIS A C 1
ATOM 966 O O . HIS A 1 119 ? 4.095 9.139 -18.564 1.00 96.94 119 HIS A O 1
ATOM 972 N N . GLY A 1 120 ? 2.372 7.743 -18.928 1.00 96.94 120 GLY A N 1
ATOM 973 C CA . GLY A 1 120 ? 1.365 8.781 -19.153 1.00 96.94 120 GLY A CA 1
ATOM 974 C C . GLY A 1 120 ? 0.749 8.795 -20.546 1.00 96.94 120 GLY A C 1
ATOM 975 O O . GLY A 1 120 ? -0.136 9.601 -20.812 1.00 96.94 120 GLY A O 1
ATOM 976 N N . PHE A 1 121 ? 1.219 7.919 -21.433 1.00 97.81 121 PHE A N 1
ATOM 977 C CA . PHE A 1 121 ? 0.803 7.871 -22.837 1.00 97.81 121 PHE A CA 1
ATOM 978 C C . PHE A 1 121 ? 0.438 6.454 -23.294 1.00 97.81 121 PHE A C 1
ATOM 980 O O . PHE A 1 121 ? 0.357 6.200 -24.494 1.00 97.81 121 PHE A O 1
ATOM 987 N N . VAL A 1 122 ? 0.248 5.514 -22.358 1.00 98.06 122 VAL A N 1
ATOM 988 C CA . VAL A 1 122 ? -0.213 4.165 -22.704 1.00 98.06 122 VAL A CA 1
ATOM 989 C C . VAL A 1 122 ? -1.663 4.248 -23.178 1.00 98.06 122 VAL A C 1
ATOM 991 O O . VAL A 1 122 ? -2.477 4.957 -22.588 1.00 98.06 122 VAL A O 1
ATOM 994 N N . ASN A 1 123 ? -1.980 3.544 -24.264 1.00 98.19 123 ASN A N 1
ATOM 995 C CA . ASN A 1 123 ? -3.311 3.551 -24.855 1.00 98.19 123 ASN A CA 1
ATOM 996 C C . ASN A 1 123 ? -4.338 2.944 -23.877 1.00 98.19 123 ASN A C 1
ATOM 998 O O . ASN A 1 123 ? -4.194 1.778 -23.501 1.00 98.19 123 ASN A O 1
ATOM 1002 N N . PRO A 1 124 ? -5.405 3.674 -23.505 1.00 98.00 124 PRO A N 1
ATOM 1003 C CA . PRO A 1 124 ? -6.412 3.170 -22.575 1.00 98.00 124 PRO A CA 1
ATOM 1004 C C . PRO A 1 124 ? -7.091 1.872 -23.026 1.00 98.00 124 PRO A C 1
ATOM 1006 O O . PRO A 1 124 ? -7.489 1.083 -22.176 1.00 98.00 124 PRO A O 1
ATOM 1009 N N . ARG A 1 125 ? -7.193 1.615 -24.341 1.00 98.31 125 ARG A N 1
ATOM 1010 C CA . ARG A 1 125 ? -7.781 0.366 -24.863 1.00 98.31 125 ARG A CA 1
ATOM 1011 C C . ARG A 1 125 ? -6.946 -0.863 -24.507 1.00 98.31 125 ARG A C 1
ATOM 1013 O O . ARG A 1 125 ? -7.511 -1.912 -24.224 1.00 98.31 125 ARG A O 1
ATOM 1020 N N . ASP A 1 126 ? -5.623 -0.725 -24.486 1.00 98.06 126 ASP A N 1
ATOM 1021 C CA . ASP A 1 126 ? -4.720 -1.832 -24.154 1.00 98.06 126 ASP A CA 1
ATOM 1022 C C . ASP A 1 126 ? -4.762 -2.124 -22.645 1.00 98.06 126 ASP A C 1
ATOM 1024 O O . ASP A 1 126 ? -4.751 -3.284 -22.226 1.00 98.06 126 ASP A O 1
ATOM 1028 N N . ILE A 1 127 ? -4.891 -1.076 -21.822 1.00 98.00 127 ILE A N 1
ATOM 1029 C CA . ILE A 1 127 ? -5.096 -1.205 -20.372 1.00 98.00 127 ILE A CA 1
ATOM 1030 C C . ILE A 1 127 ? -6.443 -1.866 -20.073 1.00 98.00 127 ILE A C 1
ATOM 1032 O O . ILE A 1 127 ? -6.485 -2.852 -19.341 1.00 98.00 127 ILE A O 1
ATOM 1036 N N . GLU A 1 128 ? -7.531 -1.385 -20.684 1.00 97.88 128 GLU A N 1
ATOM 1037 C CA . GLU A 1 128 ? -8.861 -1.987 -20.537 1.00 97.88 128 GLU A CA 1
ATOM 1038 C C . GLU A 1 128 ? -8.844 -3.468 -20.931 1.00 97.88 128 GLU A C 1
ATOM 1040 O O . GLU A 1 128 ? -9.348 -4.308 -20.187 1.00 97.88 128 GLU A O 1
ATOM 1045 N N . GLN A 1 129 ? -8.232 -3.804 -22.071 1.00 98.31 129 GLN A N 1
ATOM 1046 C CA . GLN A 1 129 ? -8.116 -5.190 -22.518 1.00 98.31 129 GLN A CA 1
ATOM 1047 C C . GLN A 1 129 ? -7.357 -6.047 -21.497 1.00 98.31 129 GLN A C 1
ATOM 1049 O O . GLN A 1 129 ? -7.774 -7.164 -21.206 1.00 98.31 129 GLN A O 1
ATOM 1054 N N . THR A 1 130 ? -6.276 -5.518 -20.921 1.00 97.69 130 THR A N 1
ATOM 1055 C CA . THR A 1 130 ? -5.499 -6.207 -19.879 1.00 97.69 130 THR A CA 1
ATOM 1056 C C . THR A 1 130 ? -6.340 -6.460 -18.626 1.00 97.69 130 THR A C 1
ATOM 1058 O O . THR A 1 130 ? -6.238 -7.520 -18.014 1.00 97.69 130 THR A O 1
ATOM 1061 N N . TRP A 1 131 ? -7.190 -5.512 -18.233 1.00 98.31 131 TRP A N 1
ATOM 1062 C CA . TRP A 1 131 ? -8.078 -5.668 -17.078 1.00 98.31 131 TRP A CA 1
ATOM 1063 C C . TRP A 1 131 ? -9.203 -6.664 -17.346 1.00 98.31 131 TRP A C 1
ATOM 1065 O O . TRP A 1 131 ? -9.507 -7.472 -16.476 1.00 98.31 131 TRP A O 1
ATOM 1075 N N . ARG A 1 132 ? -9.776 -6.663 -18.556 1.00 98.31 132 ARG A N 1
ATOM 1076 C CA . ARG A 1 132 ? -10.769 -7.666 -18.972 1.00 98.31 132 ARG A CA 1
ATOM 1077 C C . ARG A 1 132 ? -10.190 -9.077 -18.931 1.00 98.31 132 ARG A C 1
ATOM 1079 O O . ARG A 1 132 ? -10.795 -9.947 -18.330 1.00 98.31 132 ARG A O 1
ATOM 1086 N N . VAL A 1 133 ? -8.986 -9.275 -19.472 1.00 97.88 133 VAL A N 1
ATOM 1087 C CA . VAL A 1 133 ? -8.307 -10.586 -19.467 1.00 97.88 133 VAL A CA 1
ATOM 1088 C C . VAL A 1 133 ? -7.956 -11.067 -18.056 1.00 97.88 133 VAL A C 1
ATOM 1090 O O . VAL A 1 133 ? -7.869 -12.264 -17.837 1.00 97.88 133 VAL A O 1
ATOM 1093 N N . GLN A 1 134 ? -7.735 -10.166 -17.096 1.00 97.62 134 GLN A N 1
ATOM 1094 C CA . GLN A 1 134 ? -7.549 -10.560 -15.692 1.00 97.62 134 GLN A CA 1
ATOM 1095 C C . GLN A 1 134 ? -8.861 -10.959 -15.004 1.00 97.62 134 GLN A C 1
ATOM 1097 O O . GLN A 1 134 ? -8.821 -11.644 -13.986 1.00 97.62 134 GLN A O 1
ATOM 1102 N N . PHE A 1 135 ? -9.998 -10.482 -15.509 1.00 97.88 135 PHE A N 1
ATOM 1103 C CA . PHE A 1 135 ? -11.316 -10.791 -14.967 1.00 97.88 135 PHE A CA 1
ATOM 1104 C C . PHE A 1 135 ? -11.906 -12.087 -15.545 1.00 97.88 135 PHE A C 1
ATOM 1106 O O . PHE A 1 135 ? -12.518 -12.843 -14.791 1.00 97.88 135 PHE A O 1
ATOM 1113 N N . ASP A 1 136 ? -11.757 -12.298 -16.858 1.00 95.88 136 ASP A N 1
ATOM 1114 C CA . ASP A 1 136 ? -12.268 -13.459 -17.610 1.00 95.88 136 ASP A CA 1
ATOM 1115 C C . ASP A 1 136 ? -11.511 -14.764 -17.286 1.00 95.88 136 ASP A C 1
ATOM 1117 O O . ASP A 1 136 ? -12.188 -15.812 -17.146 1.00 95.88 136 ASP A O 1
#

InterPro domains:
  IPR011330 Glycoside hydrolase/deacetylase, beta/alpha-barrel [SSF88713] (1-136)

Radius of gyration: 18.48 Å; Cα contacts (8 Å, |Δi|>4): 175; chains: 1; bounding box: 52×33×42 Å

Foldseek 3Di:
DPPVVVLVVVVVVQVVCCVVPVDGAQEDEDVVLDDDLCNVVSCVVVNRQEYARAAPDDQDKDFDFHDWDAADDDPVDDVVNHPDDTDTHDGDSYIYPYHDPLPDPPQQQPADPPDPSHHNPHDVVVSVVSVVVVVD

Organism: Caballeronia sordidicola (NCBI:txid196367)

Sequence (136 aa):
MTSEQEEAVLDR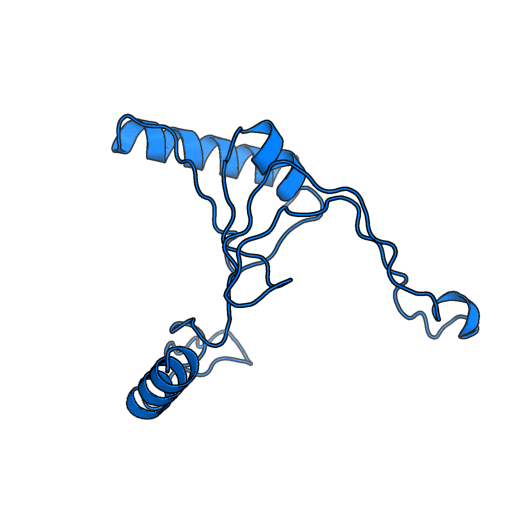SIELVTQLSGRRPTGYVAPRWEFSSVTNELLVKKGIKYDHSLMHNDFHPYYVRVGDTWTKIDYSKHPGAWMKALVRGQETDLVEIPANWYLDGLPPMMFIKKSPNSHGFVNPRDIEQTWRVQFD

Nearest PDB structures (foldseek):
  3qbu-assembly1_B  TM=9.731E-01  e=2.376E-19  Helicobacter pylori G27
  3rxz-assembly1_B  TM=8.397E-01  e=6.074E-07  Mycolicibacterium smegmatis MC2 155
  8t0j-assembly1_A  TM=7.266E-01  e=2.732E-01  Salmonella enterica subsp. enterica serovar Typhimurium
  4wcj-assembly1_A  TM=8.551E-01  e=8.498E-01  Ammonifex degensii KC4
  3vus-assembly2_B  TM=6.668E-01  e=5.326E-01  Escherichia coli K-12

Mean predicted aligned error: 3.24 Å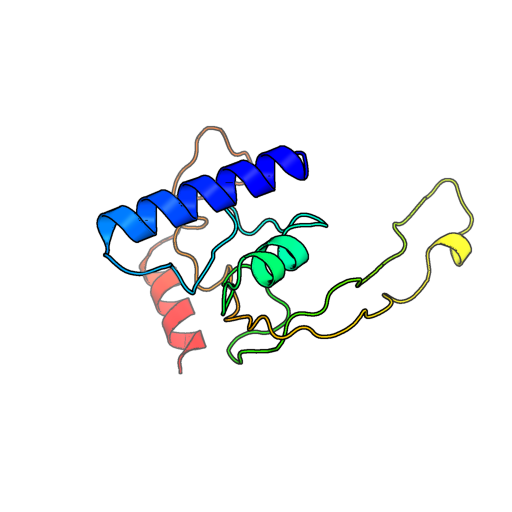

Secondary structure (DSSP, 8-state):
--HHHHHHHHHHHHHHHHHHHSS---EE--GGG---TTHHHHHHHTT--EES---S-SSS-EEEEE--B-PPP-TTS-GGGT--PPBP-EEEEEEE----GGG-SHHHH---TT-TT------HHHHHHHHHHHH-